Protein AF-A0A6G3XK36-F1 (afdb_monomer_lite)

Organism: NCBI:txid2706086

Secondary structure (DSSP, 8-state):
-EEEEEE---BTTTTBPPEEEEETTEEEEEETTEEEEEEESS--EEETTEEEEEEE--TT----EEEEEEETTSPPPPPP-HHHHHHHHHHHHHHHHTT----STTHHHHHHHHHHHHHTEETTTTEE-S-S-SS--SSTTSS----TTS--HHHHHHHHHHHHHTT--HHHHHHHHH-

Radius of gyration: 20.22 Å; chains: 1; bounding box: 47×44×49 Å

Foldseek 3Di:
DKDKDKAQDAPDVNPFLFDWDDDPNWIWTDTPQKIKIKDWPFRWDDDPSIIMGIDDADVVRDIDIDIDMDGPPDDDDPDDDRVVVVVVVVVVLVVVLVQFPDPDPCSVVLSVVLVLQVVQAPVVQLAGFLHPDAQDAPDVVDPRRDGRNHHDPVSSVVSVVSCVVGRNCVSVVSNVRND

pLDDT: mean 92.48, std 6.9, range [62.25, 98.19]

InterPro domains:
  IPR008928 Six-hairpin glycosidase superfamily [SSF48208] (79-179)
  IPR011613 GH15-like domain [PF00723] (104-179)
  IPR012341 Six-hairpin glycosidase-like superfamily [G3DSA:1.50.10.10] (107-179)

Structure (mmCIF, N/CA/C/O backbone):
data_AF-A0A6G3XK36-F1
#
_entry.id   AF-A0A6G3XK36-F1
#
loop_
_atom_site.group_PDB
_atom_site.id
_atom_site.type_symbol
_atom_site.label_atom_id
_atom_site.label_alt_id
_atom_site.label_comp_id
_atom_site.label_asym_id
_atom_site.label_entity_id
_atom_site.label_seq_id
_atom_site.pdbx_PDB_ins_code
_atom_site.Cartn_x
_atom_site.Cartn_y
_atom_site.Cartn_z
_atom_site.occupancy
_atom_site.B_iso_or_equiv
_atom_site.auth_seq_id
_atom_site.auth_comp_id
_atom_site.auth_asym_id
_atom_site.auth_atom_id
_atom_site.pdbx_PDB_model_num
ATOM 1 N N . VAL A 1 1 ? -0.417 -13.006 24.360 1.00 94.19 1 VAL A N 1
ATOM 2 C CA . VAL A 1 1 ? 0.404 -11.778 24.448 1.00 94.19 1 VAL A CA 1
ATOM 3 C C . VAL A 1 1 ? -0.529 -10.579 24.387 1.00 94.19 1 VAL A C 1
ATOM 5 O O . VAL A 1 1 ? -1.299 -10.517 23.435 1.00 94.19 1 VAL A O 1
ATOM 8 N N . PRO A 1 2 ? -0.544 -9.690 25.396 1.00 97.12 2 PRO A N 1
ATOM 9 C CA . PRO A 1 2 ? -1.315 -8.449 25.329 1.00 97.12 2 PRO A CA 1
ATOM 10 C C . PRO A 1 2 ? -0.715 -7.511 24.273 1.00 97.12 2 PRO A C 1
ATOM 12 O O . PRO A 1 2 ? 0.503 -7.349 24.212 1.00 97.12 2 PRO A O 1
ATOM 15 N N . MET A 1 3 ? -1.566 -6.911 23.445 1.00 97.62 3 MET A N 1
ATOM 16 C CA . MET A 1 3 ? -1.202 -6.073 22.303 1.00 97.62 3 MET A CA 1
ATOM 17 C C . MET A 1 3 ? -2.038 -4.790 22.299 1.00 97.62 3 MET A C 1
ATOM 19 O O . MET A 1 3 ? -3.186 -4.778 22.745 1.00 97.62 3 MET A O 1
ATOM 23 N N . ARG A 1 4 ? -1.467 -3.715 21.747 1.00 97.62 4 ARG A N 1
ATOM 24 C CA . ARG A 1 4 ? -2.173 -2.460 21.472 1.00 97.62 4 ARG A CA 1
ATOM 25 C C . ARG A 1 4 ? -1.939 -2.027 20.031 1.00 97.62 4 ARG A C 1
ATOM 27 O O . ARG A 1 4 ? -0.794 -1.962 19.591 1.00 97.62 4 ARG A O 1
ATOM 34 N N . SER A 1 5 ? -3.018 -1.684 19.336 1.00 97.62 5 SER A N 1
ATOM 35 C CA . SER A 1 5 ? -2.982 -1.007 18.037 1.00 97.62 5 SER A CA 1
ATOM 36 C C . SER A 1 5 ? -3.222 0.493 18.218 1.00 97.62 5 SER A C 1
ATOM 38 O O . SER A 1 5 ? -4.095 0.891 18.992 1.00 97.62 5 SER A O 1
ATOM 40 N N . GLU A 1 6 ? -2.454 1.323 17.504 1.00 97.75 6 GLU A N 1
ATOM 41 C CA . GLU A 1 6 ? -2.656 2.774 17.416 1.00 97.75 6 GLU A CA 1
ATOM 42 C C . GLU A 1 6 ? -2.776 3.200 15.948 1.00 97.75 6 GLU A C 1
ATOM 44 O O . GLU A 1 6 ? -1.807 3.135 15.193 1.00 97.75 6 GLU A O 1
ATOM 49 N N . LEU A 1 7 ? -3.944 3.705 15.548 1.00 97.31 7 LEU A N 1
ATOM 50 C CA . LEU A 1 7 ? -4.188 4.225 14.205 1.00 97.31 7 LEU A CA 1
ATOM 51 C C . LEU A 1 7 ? -4.422 5.740 14.240 1.00 97.31 7 LEU A C 1
ATOM 53 O O . LEU A 1 7 ? -5.447 6.236 14.724 1.00 97.31 7 LEU A O 1
ATOM 57 N N . ARG A 1 8 ? -3.467 6.490 13.676 1.00 96.50 8 ARG A N 1
ATOM 58 C CA . ARG A 1 8 ? -3.528 7.952 13.516 1.00 96.50 8 ARG A CA 1
ATOM 59 C C . ARG A 1 8 ? -3.693 8.319 12.052 1.00 96.50 8 ARG A C 1
ATOM 61 O O . ARG A 1 8 ? -2.723 8.434 11.313 1.00 96.50 8 ARG A O 1
ATOM 68 N N . MET A 1 9 ? -4.934 8.537 11.642 1.00 95.19 9 MET A N 1
ATOM 69 C CA . MET A 1 9 ? -5.245 8.904 10.262 1.00 95.19 9 MET A CA 1
ATOM 70 C C . MET A 1 9 ? -5.055 10.404 10.040 1.00 95.19 9 MET A C 1
ATOM 72 O O . MET A 1 9 ? -5.566 11.223 10.811 1.00 95.19 9 MET A O 1
ATOM 76 N N . ARG A 1 10 ? -4.325 10.769 8.983 1.00 94.62 10 ARG A N 1
ATOM 77 C CA . ARG A 1 10 ? -4.177 12.152 8.524 1.00 94.62 10 ARG A CA 1
ATOM 78 C C . ARG A 1 10 ? -4.265 12.209 7.005 1.00 94.62 10 ARG A C 1
ATOM 80 O O . ARG A 1 10 ? -3.516 11.531 6.312 1.00 94.62 10 ARG A O 1
ATOM 87 N N . PHE A 1 11 ? -5.160 13.050 6.511 1.00 93.44 11 PHE A N 1
ATOM 88 C CA . PHE A 1 11 ? -5.420 13.235 5.087 1.00 93.44 11 PHE A CA 1
ATOM 89 C C . PHE A 1 11 ? -4.816 14.548 4.604 1.00 93.44 11 PHE A C 1
ATOM 91 O O . PHE A 1 11 ? -4.404 15.389 5.411 1.00 93.44 11 PHE A O 1
ATOM 98 N N . SER A 1 12 ? -4.773 14.730 3.281 1.00 90.25 12 SER A N 1
ATOM 99 C CA . SER A 1 12 ? -4.275 15.961 2.657 1.00 90.25 12 SER A CA 1
ATOM 100 C C . SER A 1 12 ? -2.913 16.384 3.223 1.00 90.25 12 SER A C 1
ATOM 102 O O . SER A 1 12 ? -2.768 17.491 3.742 1.00 90.25 12 SER A O 1
ATOM 104 N N . TYR A 1 13 ? -1.916 15.493 3.163 1.00 85.81 13 TYR A N 1
ATOM 105 C CA . TYR A 1 13 ? -0.537 15.793 3.587 1.00 85.81 13 TYR A CA 1
ATOM 106 C C . TYR A 1 13 ? -0.372 16.085 5.076 1.00 85.81 13 TYR A C 1
ATOM 108 O O . TYR A 1 13 ? 0.399 16.959 5.465 1.00 85.81 13 TYR A O 1
ATOM 116 N N . GLY A 1 14 ? -1.130 15.401 5.931 1.00 89.19 14 GLY A N 1
ATOM 117 C CA . GLY A 1 14 ? -1.066 15.657 7.369 1.00 89.19 14 GLY A CA 1
ATOM 118 C C . GLY A 1 14 ? -1.984 16.788 7.845 1.00 89.19 14 GLY A C 1
ATOM 119 O O . GLY A 1 14 ? -2.169 16.935 9.050 1.00 89.19 14 GLY A O 1
ATOM 120 N N . ARG A 1 15 ? -2.569 17.578 6.930 1.00 90.94 15 ARG A N 1
ATOM 121 C CA . ARG A 1 15 ? -3.320 18.800 7.268 1.00 90.94 15 ARG A CA 1
ATOM 122 C C . ARG A 1 15 ? -4.712 18.528 7.821 1.00 90.94 15 ARG A C 1
ATOM 124 O O . ARG A 1 15 ? -5.227 19.345 8.578 1.00 90.94 15 ARG A O 1
ATOM 131 N N . VAL A 1 16 ? -5.333 17.418 7.428 1.00 95.62 16 VAL A N 1
ATOM 132 C CA . VAL A 1 16 ? -6.721 17.114 7.784 1.00 95.62 16 VAL A CA 1
ATOM 133 C C . VAL A 1 16 ? -6.758 15.952 8.768 1.00 95.62 16 VAL A C 1
ATOM 135 O O . VAL A 1 16 ? -6.279 14.854 8.480 1.00 95.62 16 VAL A O 1
ATOM 138 N N . THR A 1 17 ? -7.355 16.199 9.933 1.00 96.94 17 THR A N 1
ATOM 139 C CA . THR A 1 17 ? -7.753 15.139 10.866 1.00 96.94 17 THR A CA 1
ATOM 140 C C . THR A 1 17 ? -9.187 14.730 10.526 1.00 96.94 17 THR A C 1
ATOM 142 O O . THR A 1 17 ? -10.047 15.611 10.489 1.00 96.94 17 THR A O 1
ATOM 145 N N . PRO A 1 18 ? -9.457 13.445 10.240 1.00 97.25 18 PRO A N 1
ATOM 146 C CA . PRO A 1 18 ? -10.788 13.002 9.844 1.00 97.25 18 PRO A CA 1
ATOM 147 C C . PRO A 1 18 ? -11.770 13.034 11.019 1.00 97.25 18 PRO A C 1
ATOM 149 O O . PRO A 1 18 ? -11.374 12.915 12.182 1.00 97.25 18 PRO A O 1
ATOM 152 N N . TRP A 1 19 ? -13.061 13.105 10.706 1.00 97.00 19 TRP A N 1
ATOM 153 C CA . TRP A 1 19 ? -14.118 12.779 11.658 1.00 97.00 19 TRP A CA 1
ATOM 154 C C . TRP A 1 19 ? -14.291 11.258 11.721 1.00 97.00 19 TRP A C 1
ATOM 156 O O . TRP A 1 19 ? -14.526 10.622 10.693 1.00 97.00 19 TRP A O 1
ATOM 166 N N . VAL A 1 20 ? -14.144 10.676 12.915 1.00 97.50 20 VAL A N 1
ATOM 167 C CA . VAL A 1 20 ? -14.213 9.223 13.134 1.00 97.50 20 VAL A CA 1
ATOM 168 C C . VAL A 1 20 ? -15.501 8.865 13.867 1.00 97.50 20 VAL A C 1
ATOM 170 O O . VAL A 1 20 ? -15.797 9.450 14.908 1.00 97.50 20 VAL A O 1
ATOM 173 N N . HIS A 1 21 ? -16.251 7.902 13.339 1.00 95.31 21 HIS A N 1
ATOM 174 C CA . HIS A 1 21 ? -17.496 7.406 13.927 1.00 95.31 21 HIS A CA 1
ATOM 175 C C . HIS A 1 21 ? -17.716 5.923 13.588 1.00 95.31 21 HIS A C 1
ATOM 177 O O . HIS A 1 21 ? -16.904 5.306 12.895 1.00 95.31 21 HIS A O 1
ATOM 183 N N . LYS A 1 22 ? -18.796 5.337 14.116 1.00 94.38 22 LYS A N 1
ATOM 184 C CA . LYS A 1 22 ? -19.192 3.951 13.848 1.00 94.38 22 LYS A CA 1
ATOM 185 C C . LYS A 1 22 ? -20.358 3.898 12.860 1.00 94.38 22 LYS A C 1
ATOM 187 O O . LYS A 1 22 ? -21.327 4.632 13.035 1.00 94.38 22 LYS A O 1
ATOM 192 N N . VAL A 1 23 ? -20.280 2.996 11.885 1.00 93.56 23 VAL A N 1
ATOM 193 C CA . VAL A 1 23 ? -21.386 2.618 10.986 1.00 93.56 23 VAL A CA 1
ATOM 194 C C . VAL A 1 23 ? -21.480 1.099 11.006 1.00 93.56 23 VAL A C 1
ATOM 196 O O . VAL A 1 23 ? -20.486 0.442 10.718 1.00 93.56 23 VAL A O 1
ATOM 199 N N . ASP A 1 24 ? -22.621 0.538 11.413 1.00 89.94 24 ASP A N 1
ATOM 200 C CA . ASP A 1 24 ? -22.819 -0.917 11.550 1.00 89.94 24 ASP A CA 1
ATOM 201 C C . ASP A 1 24 ? -21.669 -1.617 12.304 1.00 89.94 24 ASP A C 1
ATOM 203 O O . ASP A 1 24 ? -21.142 -2.644 11.890 1.00 89.94 24 ASP A O 1
ATOM 207 N N . ASN A 1 25 ? -21.238 -1.004 13.413 1.00 88.12 25 ASN A N 1
ATOM 208 C CA . ASN A 1 25 ? -20.106 -1.420 14.255 1.00 88.12 25 ASN A CA 1
ATOM 209 C C . ASN A 1 25 ? -18.697 -1.315 13.619 1.00 88.12 25 ASN A C 1
ATOM 211 O O . ASN A 1 25 ? -17.691 -1.543 14.298 1.00 88.12 25 ASN A O 1
ATOM 215 N N . ARG A 1 26 ? -18.586 -0.867 12.368 1.00 93.94 26 ARG A N 1
ATOM 216 C CA . ARG A 1 26 ? -17.320 -0.618 11.659 1.00 93.94 26 ARG A CA 1
ATOM 217 C C . ARG A 1 26 ? -16.794 0.778 11.961 1.00 93.94 26 ARG A C 1
ATOM 219 O O . ARG A 1 26 ? -17.581 1.708 12.134 1.00 93.94 26 ARG A O 1
ATOM 226 N N . THR A 1 27 ? -15.476 0.943 12.046 1.00 96.88 27 THR A N 1
ATOM 227 C CA . THR A 1 27 ? -14.867 2.254 12.317 1.00 96.88 27 THR A CA 1
ATOM 228 C C . THR A 1 27 ? -14.615 2.992 11.015 1.00 96.88 27 THR A C 1
ATOM 230 O O . THR A 1 27 ? -13.855 2.525 10.175 1.00 96.88 27 THR A O 1
ATOM 233 N N . VAL A 1 28 ? -15.220 4.167 10.864 1.00 97.31 28 VAL A N 1
ATOM 234 C CA . VAL A 1 28 ? -15.147 4.965 9.637 1.00 97.31 28 VAL A CA 1
ATOM 235 C C . VAL A 1 28 ? -14.521 6.311 9.939 1.00 97.31 28 VAL A C 1
ATOM 237 O O . VAL A 1 28 ? -14.942 7.009 10.859 1.00 97.31 28 VAL A O 1
ATOM 240 N N . ALA A 1 29 ? -13.530 6.691 9.143 1.00 97.75 29 ALA A N 1
ATOM 241 C CA . ALA A 1 29 ? -12.900 7.998 9.157 1.00 97.75 29 ALA A CA 1
ATOM 242 C C . ALA A 1 29 ? -13.235 8.744 7.866 1.00 97.75 29 ALA A C 1
ATOM 244 O O . ALA A 1 29 ? -12.916 8.267 6.782 1.00 97.75 29 ALA A O 1
ATOM 245 N N . VAL A 1 30 ? -13.847 9.924 7.978 1.00 97.88 30 VAL A N 1
ATOM 246 C CA . VAL A 1 30 ? -14.225 10.762 6.831 1.00 97.88 30 VAL A CA 1
ATOM 247 C C . VAL A 1 30 ? -13.420 12.060 6.841 1.00 97.88 30 VAL A C 1
ATOM 249 O O . VAL A 1 30 ? -13.373 12.768 7.850 1.00 97.88 30 VAL A O 1
ATOM 252 N N . ALA A 1 31 ? -12.798 12.384 5.710 1.00 97.19 31 ALA A N 1
ATOM 253 C CA . ALA A 1 31 ? -12.023 13.600 5.491 1.00 97.19 31 ALA A CA 1
ATOM 254 C C . ALA A 1 31 ? -12.383 14.216 4.133 1.00 97.19 31 ALA A C 1
ATOM 256 O O . ALA A 1 31 ? -11.714 13.987 3.130 1.00 97.19 31 ALA A O 1
ATOM 257 N N . GLY A 1 32 ? -13.450 15.020 4.099 1.00 94.88 32 GLY A N 1
ATOM 258 C CA . GLY A 1 32 ? -13.922 15.645 2.862 1.00 94.88 32 GLY A CA 1
ATOM 259 C C . GLY A 1 32 ? -14.355 14.588 1.834 1.00 94.88 32 GLY A C 1
ATOM 260 O O . GLY A 1 32 ? -15.282 13.833 2.134 1.00 94.88 32 GLY A O 1
ATOM 261 N N . PRO A 1 33 ? -13.728 14.518 0.644 1.00 95.88 33 PRO A N 1
ATOM 262 C CA . PRO A 1 33 ? -14.084 13.539 -0.383 1.00 95.88 33 PRO A CA 1
ATOM 263 C C . PRO A 1 33 ? -13.603 12.116 -0.067 1.00 95.88 33 PRO A C 1
ATOM 265 O O . PRO A 1 33 ? -14.023 11.183 -0.745 1.00 95.88 33 PRO A O 1
ATOM 268 N N . ASP A 1 34 ? -12.746 11.937 0.939 1.00 97.56 34 ASP A N 1
ATOM 269 C CA . ASP A 1 34 ? -12.128 10.657 1.271 1.00 97.56 34 ASP A CA 1
ATOM 270 C C . ASP A 1 34 ? -12.808 9.987 2.465 1.00 97.56 34 ASP A C 1
ATOM 272 O O . ASP A 1 34 ? -13.150 10.639 3.458 1.00 97.56 34 ASP A O 1
ATOM 276 N N . SER A 1 35 ? -12.942 8.663 2.405 1.00 97.44 35 SER A N 1
ATOM 277 C CA . SER A 1 35 ? -13.265 7.839 3.567 1.00 97.44 35 SER A CA 1
ATOM 278 C C . SER A 1 35 ? -12.314 6.657 3.697 1.00 97.44 35 SER A C 1
ATOM 280 O O . SER A 1 35 ? -11.861 6.093 2.701 1.00 97.44 35 SER A O 1
ATOM 282 N N . VAL A 1 36 ? -12.018 6.292 4.941 1.00 97.62 36 VAL A N 1
ATOM 283 C CA . VAL A 1 36 ? -11.265 5.095 5.306 1.00 97.62 36 VAL A CA 1
ATOM 284 C C . VAL A 1 36 ? -12.086 4.272 6.290 1.00 97.62 36 VAL A C 1
ATOM 286 O O . VAL A 1 36 ? -12.539 4.787 7.311 1.00 97.62 36 VAL A O 1
ATOM 289 N N . TRP A 1 37 ? -12.249 2.994 5.977 1.00 97.62 37 TRP A N 1
ATOM 290 C CA . TRP A 1 37 ? -12.953 2.007 6.783 1.00 97.62 37 TRP A CA 1
ATOM 291 C C . TRP A 1 37 ? -11.930 1.086 7.430 1.00 97.62 37 TRP A C 1
ATOM 293 O O . TRP A 1 37 ? -11.122 0.480 6.728 1.00 97.62 37 TRP A O 1
ATOM 303 N N . LEU A 1 38 ? -11.942 1.033 8.759 1.00 97.38 38 LEU A N 1
ATOM 304 C CA . LEU A 1 38 ? -11.167 0.098 9.559 1.00 97.38 38 LEU A CA 1
ATOM 305 C C . LEU A 1 38 ? -12.080 -1.048 9.996 1.00 97.38 38 LEU A C 1
ATOM 307 O O . LEU A 1 38 ? -13.017 -0.836 10.775 1.00 97.38 38 LEU A O 1
ATOM 311 N N . ASP A 1 39 ? -11.738 -2.249 9.543 1.00 96.75 39 ASP A N 1
ATOM 312 C CA . ASP A 1 39 ? -12.405 -3.497 9.897 1.00 96.75 39 ASP A CA 1
ATOM 313 C C . ASP A 1 39 ? -11.443 -4.400 10.675 1.00 96.75 39 ASP A C 1
ATOM 315 O O . ASP A 1 39 ? -10.306 -4.662 10.260 1.00 96.75 39 ASP A O 1
ATOM 319 N N . THR A 1 40 ? -11.891 -4.824 11.854 1.00 95.88 40 THR A N 1
ATOM 320 C CA . THR A 1 40 ? -11.144 -5.673 12.783 1.00 95.88 40 THR A CA 1
ATOM 321 C C . THR A 1 40 ? -12.103 -6.310 13.789 1.00 95.88 40 THR A C 1
ATOM 323 O O . THR A 1 40 ? -13.145 -5.736 14.108 1.00 95.88 40 THR A O 1
ATOM 326 N N . GLU A 1 41 ? -11.740 -7.485 14.298 1.00 93.31 41 GLU A N 1
ATOM 327 C CA . GLU A 1 41 ? -12.450 -8.157 15.394 1.00 93.31 41 GLU A CA 1
ATOM 328 C C . GLU A 1 41 ? -12.151 -7.518 16.758 1.00 93.31 41 GLU A C 1
ATOM 330 O O . GLU A 1 41 ? -12.923 -7.668 17.705 1.00 93.31 41 GLU A O 1
ATOM 335 N N . ALA A 1 42 ? -11.038 -6.786 16.870 1.00 95.31 42 ALA A N 1
ATOM 336 C CA . ALA A 1 42 ? -10.673 -6.105 18.100 1.00 95.31 42 ALA A CA 1
ATOM 337 C C . ALA A 1 42 ? -11.585 -4.896 18.340 1.00 95.31 42 ALA A C 1
ATOM 339 O O . ALA A 1 42 ? -11.779 -4.052 17.462 1.00 95.31 42 ALA A O 1
ATOM 340 N N . GLU A 1 43 ? -12.101 -4.755 19.562 1.00 95.31 43 GLU A N 1
ATOM 341 C CA . GLU A 1 43 ? -12.866 -3.567 19.928 1.00 95.31 43 GLU A CA 1
ATOM 342 C C . GLU A 1 43 ? -12.010 -2.305 19.730 1.00 95.31 43 GLU A C 1
ATOM 344 O O . GLU A 1 43 ? -10.824 -2.254 20.075 1.00 95.31 43 GLU A O 1
ATOM 349 N N . THR A 1 44 ? -12.605 -1.277 19.124 1.00 96.94 44 THR A N 1
ATOM 350 C CA . THR A 1 44 ? -11.915 -0.023 18.812 1.00 96.94 44 THR A CA 1
ATOM 351 C C . THR A 1 44 ? -12.513 1.127 19.608 1.00 96.94 44 THR A C 1
ATOM 353 O O . THR A 1 44 ? -13.735 1.291 19.610 1.00 96.94 44 THR A O 1
ATOM 356 N N . TYR A 1 45 ? -11.680 2.011 20.147 1.00 96.12 45 TYR A N 1
ATOM 357 C CA . TYR A 1 45 ? -12.126 3.227 20.824 1.00 96.12 45 TYR A CA 1
ATOM 358 C C . TYR A 1 45 ? -11.294 4.451 20.416 1.00 96.12 45 TYR A C 1
ATOM 360 O O . TYR A 1 45 ? -10.134 4.347 20.017 1.00 96.12 45 TYR A O 1
ATOM 368 N N . GLY A 1 46 ? -11.892 5.641 20.498 1.00 96.44 46 GLY A N 1
ATOM 369 C CA . GLY A 1 46 ? -11.233 6.904 20.160 1.00 96.44 46 GLY A CA 1
ATOM 370 C C . GLY A 1 46 ? -10.646 7.603 21.387 1.00 96.44 46 GLY A C 1
ATOM 371 O O . GLY A 1 46 ? -11.328 7.767 22.396 1.00 96.44 46 GLY A O 1
ATOM 372 N N . LYS A 1 47 ? -9.398 8.074 21.301 1.00 96.88 47 LYS A N 1
ATOM 373 C CA . LYS A 1 47 ? -8.774 8.954 22.307 1.00 96.88 47 LYS A CA 1
ATOM 374 C C . LYS A 1 47 ? -7.746 9.862 21.637 1.00 96.88 47 LYS A C 1
ATOM 376 O O . LYS A 1 47 ? -6.999 9.405 20.784 1.00 96.88 47 LYS A O 1
ATOM 381 N N . ASN A 1 48 ? -7.680 11.144 22.006 1.00 95.50 48 ASN A N 1
ATOM 382 C CA . ASN A 1 48 ? -6.662 12.088 21.506 1.00 95.50 48 ASN A CA 1
ATOM 383 C C . ASN A 1 48 ? -6.475 12.056 19.971 1.00 95.50 48 ASN A C 1
ATOM 385 O O . ASN A 1 48 ? -5.354 11.944 19.474 1.00 95.50 48 ASN A O 1
ATOM 389 N N . LEU A 1 49 ? -7.579 12.110 19.212 1.00 95.56 49 LEU A N 1
ATOM 390 C CA . LEU A 1 49 ? -7.569 12.077 17.736 1.00 95.56 49 LEU A CA 1
ATOM 391 C C . LEU A 1 49 ? -6.853 10.841 17.141 1.00 95.56 49 LEU A C 1
ATOM 393 O O . LEU A 1 49 ? -6.241 10.920 16.069 1.00 95.56 49 LEU A O 1
ATOM 397 N N . THR A 1 50 ? -6.914 9.721 17.865 1.00 97.19 50 THR A N 1
ATOM 398 C CA . THR A 1 50 ? -6.313 8.421 17.541 1.00 97.19 50 THR A CA 1
ATOM 399 C C . THR A 1 50 ? -7.343 7.321 17.798 1.00 97.19 50 THR A C 1
ATOM 401 O O . THR A 1 50 ? -8.096 7.390 18.772 1.00 97.19 50 THR A O 1
ATOM 404 N N . THR A 1 51 ? -7.388 6.321 16.920 1.00 97.69 51 THR A N 1
ATOM 405 C CA . THR A 1 51 ? -8.178 5.099 17.127 1.00 97.69 51 THR A CA 1
ATOM 406 C C . THR A 1 51 ? -7.279 4.045 17.756 1.00 97.69 51 THR A C 1
ATOM 408 O O . THR A 1 51 ? -6.192 3.787 17.246 1.00 97.69 51 THR A O 1
ATOM 411 N N . TYR A 1 52 ? -7.723 3.462 18.860 1.00 98.06 52 TYR A N 1
ATOM 412 C CA . TYR A 1 52 ? -7.000 2.451 19.618 1.00 98.06 52 TYR A CA 1
ATOM 413 C C . TYR A 1 52 ? -7.766 1.134 19.638 1.00 98.06 52 TYR A C 1
ATOM 415 O O . TYR A 1 52 ? -8.995 1.145 19.612 1.00 98.06 52 TYR A O 1
ATOM 423 N N . SER A 1 53 ? -7.027 0.036 19.782 1.00 97.81 53 SER A N 1
ATOM 424 C CA . SER A 1 53 ? -7.558 -1.273 20.168 1.00 97.81 53 SER A CA 1
ATOM 425 C C . SER A 1 53 ? -6.612 -1.933 21.157 1.00 97.81 53 SER A C 1
ATOM 427 O O . SER A 1 53 ? -5.407 -1.983 20.906 1.00 97.81 53 SER A O 1
ATOM 429 N N . ASP A 1 54 ? -7.157 -2.455 22.250 1.00 97.94 54 ASP A N 1
ATOM 430 C CA . ASP A 1 54 ? -6.448 -3.284 23.223 1.00 97.94 54 ASP A CA 1
ATOM 431 C C . ASP A 1 54 ? -6.994 -4.707 23.132 1.00 97.94 54 ASP A C 1
ATOM 433 O O . ASP A 1 54 ? -8.200 -4.917 23.236 1.00 97.94 54 ASP A O 1
ATOM 437 N N . PHE A 1 55 ? -6.121 -5.684 22.912 1.00 97.62 55 PHE A N 1
ATOM 438 C CA . PHE A 1 55 ? -6.522 -7.075 22.706 1.00 97.62 55 PHE A CA 1
ATOM 439 C C . PHE A 1 55 ? -5.410 -8.027 23.152 1.00 97.62 55 PHE A C 1
ATOM 441 O O . PHE A 1 55 ? -4.283 -7.617 23.430 1.00 97.62 55 PHE A O 1
ATOM 448 N N . THR A 1 56 ? -5.719 -9.315 23.258 1.00 97.56 56 THR A N 1
ATOM 449 C CA . THR A 1 56 ? -4.732 -10.359 23.558 1.00 97.56 56 THR A CA 1
ATOM 450 C C . THR A 1 56 ? -4.699 -11.339 22.404 1.00 97.56 56 THR A C 1
ATOM 452 O O . THR A 1 56 ? -5.746 -11.685 21.887 1.00 97.56 56 THR A O 1
ATOM 455 N N . VAL A 1 57 ? -3.503 -11.781 22.021 1.00 97.44 57 VAL A N 1
ATOM 456 C CA . VAL A 1 57 ? -3.318 -12.823 21.002 1.00 97.44 57 VAL A CA 1
ATOM 457 C C . VAL A 1 57 ? -2.771 -14.084 21.663 1.00 97.44 57 VAL A C 1
ATOM 459 O O . VAL A 1 57 ? -1.686 -14.055 22.260 1.00 97.44 57 VAL A O 1
ATOM 462 N N . GLY A 1 58 ? -3.523 -15.176 21.613 1.00 97.25 58 GLY A N 1
ATOM 463 C CA . GLY A 1 58 ? -3.121 -16.503 22.066 1.00 97.25 58 GLY A CA 1
ATOM 464 C C . GLY A 1 58 ? -2.289 -17.282 21.034 1.00 97.25 58 GLY A C 1
ATOM 465 O O . GLY A 1 58 ? -2.155 -16.865 19.883 1.00 97.25 58 GLY A O 1
ATOM 466 N N . PRO A 1 59 ? -1.700 -18.430 21.418 1.00 97.38 59 PRO A N 1
ATOM 467 C CA . PRO A 1 59 ? -1.041 -19.323 20.466 1.00 97.38 59 PRO A CA 1
ATOM 468 C C . PRO A 1 59 ? -2.005 -19.774 19.359 1.00 97.38 59 PRO A C 1
ATOM 470 O O . PRO A 1 59 ? -3.073 -20.303 19.651 1.00 97.38 59 PRO A O 1
ATOM 473 N N . GLY A 1 60 ? -1.620 -19.573 18.096 1.00 95.44 60 GLY A N 1
ATOM 474 C CA . GLY A 1 60 ? -2.434 -19.924 16.923 1.00 95.44 60 GLY A CA 1
ATOM 475 C C . GLY A 1 60 ? -3.557 -18.933 16.589 1.00 95.44 60 GLY A C 1
ATOM 476 O O . GLY A 1 60 ? -4.139 -19.034 15.513 1.00 95.44 60 GLY A O 1
ATOM 477 N N . GLU A 1 61 ? -3.835 -17.964 17.463 1.00 95.88 61 GLU A N 1
ATOM 478 C CA . GLU A 1 61 ? -4.809 -16.903 17.211 1.00 95.88 61 GLU A CA 1
ATOM 479 C C . GLU A 1 61 ? -4.234 -15.855 16.253 1.00 95.88 61 GLU A C 1
ATOM 481 O O . GLU A 1 61 ? -3.045 -15.521 16.296 1.00 95.88 61 GLU A O 1
ATOM 486 N N . ARG A 1 62 ? -5.090 -15.321 15.382 1.00 94.62 62 ARG A N 1
ATOM 487 C CA . ARG A 1 62 ? -4.757 -14.262 14.431 1.00 94.62 62 ARG A CA 1
ATOM 488 C C . ARG A 1 62 ? -5.803 -13.166 14.565 1.00 94.62 62 ARG A C 1
ATOM 490 O O . ARG A 1 62 ? -6.987 -13.462 14.595 1.00 94.62 62 ARG A O 1
ATOM 497 N N . VAL A 1 63 ? -5.355 -11.916 14.630 1.00 95.81 63 VAL A N 1
ATOM 498 C CA . VAL A 1 63 ? -6.233 -10.739 14.657 1.00 95.81 63 VAL A CA 1
ATOM 499 C C . VAL A 1 63 ? -5.872 -9.869 13.465 1.00 95.81 63 VAL A C 1
ATOM 501 O O . VAL A 1 63 ? -4.735 -9.400 13.357 1.00 95.81 63 VAL A O 1
ATOM 504 N N . ALA A 1 64 ? -6.828 -9.664 12.564 1.00 96.00 64 ALA A N 1
ATOM 505 C CA . ALA A 1 64 ? -6.636 -8.850 11.376 1.00 96.00 64 ALA A CA 1
ATOM 506 C C . ALA A 1 64 ? -7.073 -7.399 11.607 1.00 96.00 64 ALA A C 1
ATOM 508 O O . ALA A 1 64 ? -8.059 -7.111 12.289 1.00 96.00 64 ALA A O 1
ATOM 509 N N . PHE A 1 65 ? -6.334 -6.482 10.988 1.00 96.88 65 PHE A N 1
ATOM 510 C CA . PHE A 1 65 ? -6.706 -5.081 10.839 1.00 96.88 65 PHE A CA 1
ATOM 511 C C . PHE A 1 65 ? -6.665 -4.769 9.353 1.00 96.88 65 PHE A C 1
ATOM 513 O O . PHE A 1 65 ? -5.615 -4.881 8.722 1.00 96.88 65 PHE A O 1
ATOM 520 N N . THR A 1 66 ? -7.802 -4.383 8.796 1.00 96.94 66 THR A N 1
ATOM 521 C CA . THR A 1 66 ? -7.934 -4.098 7.368 1.00 96.94 66 THR A CA 1
ATOM 522 C C . THR A 1 66 ? -8.424 -2.676 7.170 1.00 96.94 66 THR A C 1
ATOM 524 O O . THR A 1 66 ? -9.251 -2.173 7.928 1.00 96.94 66 THR A O 1
ATOM 527 N N . ILE A 1 67 ? -7.840 -2.002 6.183 1.00 96.31 67 ILE A N 1
ATOM 528 C CA . ILE A 1 67 ? -8.088 -0.594 5.894 1.00 96.31 67 ILE A CA 1
ATOM 529 C C . ILE A 1 67 ? -8.531 -0.497 4.440 1.00 96.31 67 ILE A C 1
ATOM 531 O O . ILE A 1 67 ? -7.754 -0.804 3.538 1.00 96.31 67 ILE A O 1
ATOM 535 N N . SER A 1 68 ? -9.760 -0.036 4.222 1.00 96.75 68 SER A N 1
ATOM 536 C CA . SER A 1 68 ? -10.321 0.183 2.887 1.00 96.75 68 SER A CA 1
ATOM 537 C C . SER A 1 68 ? -10.535 1.672 2.645 1.00 96.75 68 SER A C 1
ATOM 539 O O . SER A 1 68 ? -11.197 2.336 3.441 1.00 96.75 68 SER A O 1
ATOM 541 N N . TRP A 1 69 ? -9.990 2.206 1.552 1.00 96.31 69 TRP A N 1
ATOM 542 C CA . TRP A 1 69 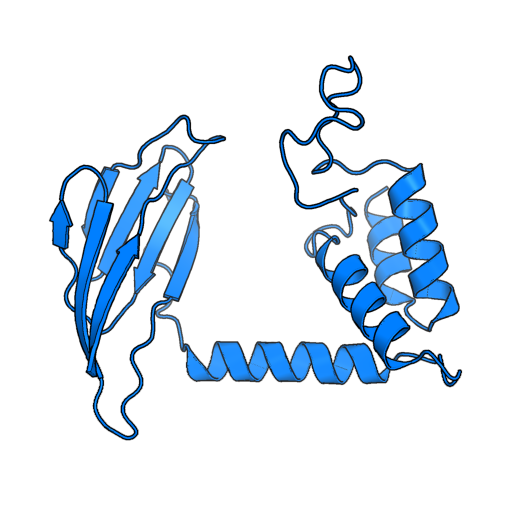? -10.254 3.580 1.116 1.00 96.31 69 TRP A CA 1
ATOM 543 C C . TRP A 1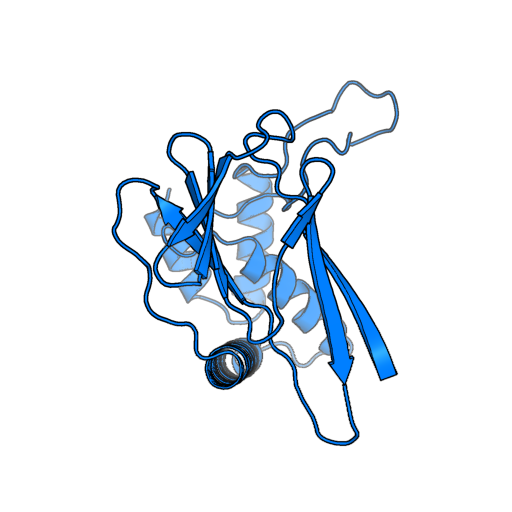 69 ? -11.322 3.602 0.022 1.00 96.31 69 TRP A C 1
ATOM 545 O O . TRP A 1 69 ? -11.317 2.752 -0.867 1.00 96.31 69 TRP A O 1
ATOM 555 N N . GLN A 1 70 ? -12.199 4.604 0.064 1.00 95.69 70 GLN A N 1
ATOM 556 C CA . GLN A 1 70 ? -13.120 4.924 -1.027 1.00 95.69 70 GLN A CA 1
ATOM 557 C C . GLN A 1 70 ? -13.603 6.382 -0.938 1.00 95.69 70 GLN A C 1
ATOM 559 O O . GLN A 1 70 ? -13.521 6.986 0.142 1.00 95.69 70 GLN A O 1
ATOM 564 N N . PRO A 1 71 ? -14.181 6.944 -2.016 1.00 96.94 71 PRO A N 1
ATOM 565 C CA . PRO A 1 71 ? -14.880 8.220 -1.939 1.00 96.94 71 PRO A CA 1
ATOM 566 C C . PRO A 1 71 ? -15.952 8.221 -0.838 1.00 96.94 71 PRO A C 1
ATOM 568 O O . PRO A 1 71 ? -16.743 7.288 -0.728 1.00 96.94 71 PRO A O 1
ATOM 571 N N . SER A 1 72 ? -16.006 9.279 -0.031 1.00 96.50 72 SER A N 1
ATOM 572 C CA . SER A 1 72 ? -16.861 9.362 1.167 1.00 96.50 72 SER A CA 1
ATOM 573 C C . SER A 1 72 ? -18.364 9.357 0.890 1.00 96.50 72 SER A C 1
ATOM 575 O O . SER A 1 72 ? -19.153 9.111 1.797 1.00 96.50 72 SER A O 1
ATOM 577 N N . HIS A 1 73 ? -18.763 9.623 -0.353 1.00 95.06 73 HIS A N 1
ATOM 578 C CA . HIS A 1 73 ? -20.158 9.601 -0.786 1.00 95.06 73 HIS A CA 1
ATOM 579 C C . HIS A 1 73 ? -20.634 8.206 -1.225 1.00 95.06 73 HIS A C 1
ATOM 581 O O . HIS A 1 73 ? -21.808 8.043 -1.551 1.00 95.06 73 HIS A O 1
ATOM 587 N N . HIS A 1 74 ? -19.749 7.205 -1.256 1.00 95.75 74 HIS A N 1
ATOM 588 C CA . HIS A 1 74 ? -20.127 5.815 -1.499 1.00 95.75 74 HIS A CA 1
ATOM 589 C C . HIS A 1 74 ? -20.653 5.161 -0.212 1.00 95.75 74 HIS A C 1
ATOM 591 O O . HIS A 1 74 ? -20.233 5.500 0.895 1.00 95.75 74 HIS A O 1
ATOM 597 N N . GLY A 1 75 ? -21.561 4.190 -0.365 1.00 92.00 75 GLY A N 1
ATOM 598 C CA . GLY A 1 75 ? -22.003 3.335 0.742 1.00 92.00 75 GLY A CA 1
ATOM 599 C C . GLY A 1 75 ? -20.870 2.447 1.280 1.00 92.00 75 GLY A C 1
ATOM 600 O O . GLY A 1 75 ? -19.801 2.410 0.673 1.00 92.00 75 GLY A O 1
ATOM 601 N N . PRO A 1 76 ? -21.074 1.728 2.399 1.00 93.88 76 PRO A N 1
ATOM 602 C CA . PRO A 1 76 ? -20.033 0.907 3.020 1.00 93.88 76 PRO A CA 1
ATOM 603 C C . PRO A 1 76 ? -19.360 -0.048 2.016 1.00 93.88 76 PRO A C 1
ATOM 605 O O . PRO A 1 76 ? -20.074 -0.701 1.249 1.00 93.88 76 PRO A O 1
ATOM 608 N N . PRO A 1 77 ? -18.017 -0.170 2.011 1.00 95.12 77 PRO A N 1
ATOM 609 C CA . PRO A 1 77 ? -17.342 -1.116 1.134 1.00 95.12 77 PRO A CA 1
ATOM 610 C C . PRO A 1 77 ? -17.665 -2.548 1.576 1.00 95.12 77 PRO A C 1
ATOM 612 O O . PRO A 1 77 ? -18.074 -2.776 2.722 1.00 95.12 77 PRO A O 1
ATOM 615 N N . ALA A 1 78 ? -17.445 -3.521 0.691 1.00 94.69 78 ALA A N 1
ATOM 616 C CA . ALA A 1 78 ? -17.541 -4.933 1.054 1.00 94.69 78 ALA A CA 1
ATOM 617 C C . ALA A 1 78 ? -16.656 -5.243 2.274 1.00 94.69 78 ALA A C 1
ATOM 619 O O . ALA A 1 78 ? -15.625 -4.596 2.484 1.00 94.69 78 ALA A O 1
ATOM 620 N N . LEU A 1 79 ? -17.075 -6.213 3.090 1.00 94.00 79 LEU A N 1
ATOM 621 C CA . LEU A 1 79 ? -16.236 -6.679 4.187 1.00 94.00 79 LEU A CA 1
ATOM 622 C C . LEU A 1 79 ? -14.974 -7.329 3.601 1.00 94.00 79 LEU A C 1
ATOM 624 O O . LEU A 1 79 ? -15.095 -8.174 2.711 1.00 94.00 79 LEU A O 1
ATOM 628 N N . PRO A 1 80 ? -13.782 -6.919 4.054 1.00 93.00 80 PRO A N 1
ATOM 629 C CA . PRO A 1 80 ? -12.539 -7.499 3.580 1.00 93.00 80 PRO A CA 1
ATOM 630 C C . PRO A 1 80 ? -12.382 -8.930 4.100 1.00 93.00 80 PRO A C 1
ATOM 632 O O . PRO A 1 80 ? -12.797 -9.247 5.212 1.00 93.00 80 PRO A O 1
ATOM 635 N N . GLU A 1 81 ? -11.741 -9.771 3.295 1.00 95.69 81 GLU A N 1
ATOM 636 C CA . GLU A 1 81 ? -11.333 -11.132 3.653 1.00 95.69 81 GLU A CA 1
ATOM 637 C C . GLU A 1 81 ? -9.796 -11.099 3.780 1.00 95.69 81 GLU A C 1
ATOM 639 O O . GLU A 1 81 ? -9.105 -11.024 2.755 1.00 95.69 81 GLU A O 1
ATOM 644 N N . PRO A 1 82 ? -9.241 -10.945 5.001 1.00 95.50 82 PRO A N 1
ATOM 645 C CA . PRO A 1 82 ? -7.830 -10.602 5.191 1.00 95.50 82 PRO A CA 1
ATOM 646 C C . PRO A 1 82 ? -6.881 -11.681 4.662 1.00 95.50 82 PRO A C 1
ATOM 648 O O . PRO A 1 82 ? -5.905 -11.369 3.976 1.00 95.50 82 PRO A O 1
ATOM 651 N N . GLU A 1 83 ? -7.176 -12.942 4.964 1.00 95.19 83 GLU A N 1
ATOM 652 C CA . GLU A 1 83 ? -6.409 -14.112 4.553 1.00 95.19 83 GLU A CA 1
ATOM 653 C C . GLU A 1 83 ? -6.401 -14.268 3.032 1.00 95.19 83 GLU A C 1
ATOM 655 O O . GLU A 1 83 ? -5.331 -14.325 2.429 1.00 95.19 83 GLU A O 1
ATOM 660 N N . GLY A 1 84 ? -7.566 -14.229 2.396 1.00 96.44 84 GLY A N 1
ATOM 661 C CA . GLY A 1 84 ? -7.716 -14.308 0.950 1.00 96.44 84 GLY A CA 1
ATOM 662 C C . GLY A 1 84 ? -7.080 -13.119 0.235 1.00 96.44 84 GLY A C 1
ATOM 663 O O . GLY A 1 84 ? -6.476 -13.285 -0.824 1.00 96.44 84 GLY A O 1
ATOM 664 N N . SER A 1 85 ? -7.123 -11.920 0.825 1.00 95.88 85 SER A N 1
ATOM 665 C CA . SER A 1 85 ? -6.421 -10.745 0.285 1.00 95.88 85 SER A CA 1
ATOM 66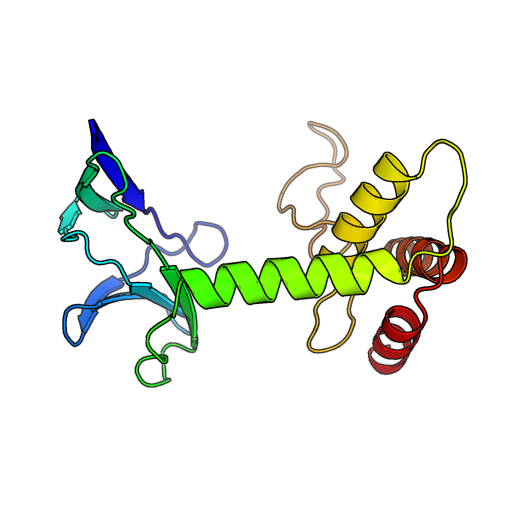6 C C . SER A 1 85 ? -4.900 -10.921 0.320 1.00 95.88 85 SER A C 1
ATOM 668 O O . SER A 1 85 ? -4.209 -10.532 -0.628 1.00 95.88 85 SER A O 1
ATOM 670 N N . LEU A 1 86 ? -4.365 -11.519 1.390 1.00 96.50 86 LEU A N 1
ATOM 671 C CA . LEU A 1 86 ? -2.946 -11.850 1.504 1.00 96.50 86 LEU A CA 1
ATOM 672 C C . LEU A 1 86 ? -2.550 -12.924 0.484 1.00 96.50 86 LEU A C 1
ATOM 674 O O . LEU A 1 86 ? -1.589 -12.722 -0.257 1.00 96.50 86 LEU A O 1
ATOM 678 N N . GLU A 1 87 ? -3.310 -14.015 0.395 1.00 97.69 87 GLU A N 1
ATOM 679 C CA . GLU A 1 87 ? -3.068 -15.105 -0.555 1.00 97.69 87 GLU A CA 1
ATOM 680 C C . GLU A 1 87 ? -3.094 -14.609 -2.005 1.00 97.69 87 GLU A C 1
ATOM 682 O O . GLU A 1 87 ? -2.170 -14.884 -2.771 1.00 97.69 87 GLU A O 1
ATOM 687 N N . ALA A 1 88 ? -4.097 -13.804 -2.370 1.00 97.31 88 ALA A N 1
ATOM 688 C CA . ALA A 1 88 ? -4.196 -13.206 -3.698 1.00 97.31 88 ALA A CA 1
ATOM 689 C C . ALA A 1 88 ? -3.012 -12.274 -4.003 1.00 97.31 88 ALA A C 1
ATOM 691 O O . ALA A 1 88 ? -2.480 -12.287 -5.114 1.00 97.31 88 ALA A O 1
ATOM 692 N N . THR A 1 89 ? -2.566 -11.490 -3.015 1.00 96.62 89 THR A N 1
ATOM 693 C CA . THR A 1 89 ? -1.399 -10.605 -3.160 1.00 96.62 89 THR A CA 1
ATOM 694 C C . THR A 1 89 ? -0.117 -11.409 -3.367 1.00 96.62 89 THR A C 1
ATOM 696 O O . THR A 1 89 ? 0.689 -11.074 -4.238 1.00 96.62 89 THR A O 1
ATOM 699 N N . GLU A 1 90 ? 0.088 -12.475 -2.592 1.00 97.94 90 GLU A N 1
ATOM 700 C CA . GLU A 1 90 ? 1.247 -13.352 -2.749 1.00 97.94 90 GLU A CA 1
ATOM 701 C C . GLU A 1 90 ? 1.254 -14.053 -4.104 1.00 97.94 90 GLU A C 1
ATOM 703 O O . GLU A 1 90 ? 2.290 -14.067 -4.772 1.00 97.94 90 GLU A O 1
ATOM 708 N N . LEU A 1 91 ? 0.114 -14.610 -4.517 1.00 98.19 91 LEU A N 1
ATOM 709 C CA . LEU A 1 91 ? -0.021 -15.292 -5.798 1.00 98.19 91 LEU A CA 1
ATOM 710 C C . LEU A 1 91 ? 0.303 -14.343 -6.952 1.00 98.19 91 LEU A C 1
ATOM 712 O O . LEU A 1 91 ? 1.169 -14.660 -7.764 1.00 98.19 91 LEU A O 1
ATOM 716 N N . PHE A 1 92 ? -0.300 -13.150 -6.956 1.00 97.12 92 PHE A N 1
ATOM 717 C CA . PHE A 1 92 ? -0.035 -12.126 -7.964 1.00 97.12 92 PHE A CA 1
ATOM 718 C C . PHE A 1 92 ? 1.463 -11.831 -8.095 1.00 97.12 92 PHE A C 1
ATOM 720 O O . PHE A 1 92 ? 2.007 -11.842 -9.198 1.00 97.12 92 PHE A O 1
ATOM 727 N N . TRP A 1 93 ? 2.156 -11.585 -6.979 1.00 97.38 93 TRP A N 1
ATOM 728 C CA . TRP A 1 93 ? 3.580 -11.256 -7.029 1.00 97.38 93 TRP A CA 1
ATOM 729 C C . TRP A 1 93 ? 4.450 -12.441 -7.443 1.00 97.38 93 TRP A C 1
ATOM 731 O O . TRP A 1 93 ? 5.434 -12.229 -8.150 1.00 97.38 93 TRP A O 1
ATOM 741 N N . ARG A 1 94 ? 4.108 -13.672 -7.045 1.00 96.81 94 ARG A N 1
ATOM 742 C CA . ARG A 1 94 ? 4.825 -14.882 -7.478 1.00 96.81 94 ARG A CA 1
ATOM 743 C C . ARG A 1 94 ? 4.683 -15.090 -8.985 1.00 96.81 94 ARG A C 1
ATOM 745 O O . ARG A 1 94 ? 5.694 -15.172 -9.674 1.00 96.81 94 ARG A O 1
ATOM 752 N N . GLU A 1 95 ? 3.455 -15.071 -9.497 1.00 96.56 95 GLU A N 1
ATOM 753 C CA . GLU A 1 95 ? 3.167 -15.213 -10.930 1.00 96.56 95 GLU A CA 1
ATOM 754 C C . GLU A 1 95 ? 3.792 -14.091 -11.763 1.00 96.56 95 GLU A C 1
ATOM 756 O O . GLU A 1 95 ? 4.285 -14.320 -12.869 1.00 96.56 95 GLU A O 1
ATOM 761 N N . TRP A 1 96 ? 3.795 -12.864 -11.238 1.00 95.81 96 TRP A N 1
ATOM 762 C CA . TRP A 1 96 ? 4.431 -11.737 -11.904 1.00 95.81 96 TRP A CA 1
ATOM 763 C C . TRP A 1 96 ? 5.952 -11.919 -11.969 1.00 95.81 96 TRP A C 1
ATOM 765 O O . TRP A 1 96 ? 6.531 -11.834 -13.048 1.00 95.81 96 TRP A O 1
ATOM 775 N N . VAL A 1 97 ? 6.606 -12.243 -10.847 1.00 95.81 97 VAL A N 1
ATOM 776 C CA . VAL A 1 97 ? 8.065 -12.448 -10.783 1.00 95.81 97 VAL A CA 1
ATOM 777 C C . VAL A 1 97 ? 8.540 -13.612 -11.656 1.00 95.81 97 VAL A C 1
ATOM 779 O O . VAL A 1 97 ? 9.652 -13.552 -12.194 1.00 95.81 97 VAL A O 1
ATOM 782 N N . ASP A 1 98 ? 7.728 -14.655 -11.819 1.00 94.69 98 ASP A N 1
ATOM 783 C CA . ASP A 1 98 ? 8.062 -15.825 -12.637 1.00 94.69 98 ASP A CA 1
ATOM 784 C C . ASP A 1 98 ? 8.201 -15.500 -14.134 1.00 94.69 98 ASP A C 1
ATOM 786 O O . ASP A 1 98 ? 8.857 -16.240 -14.868 1.00 94.69 98 ASP A O 1
ATOM 790 N N . GLN A 1 99 ? 7.696 -14.348 -14.585 1.00 93.94 99 GLN A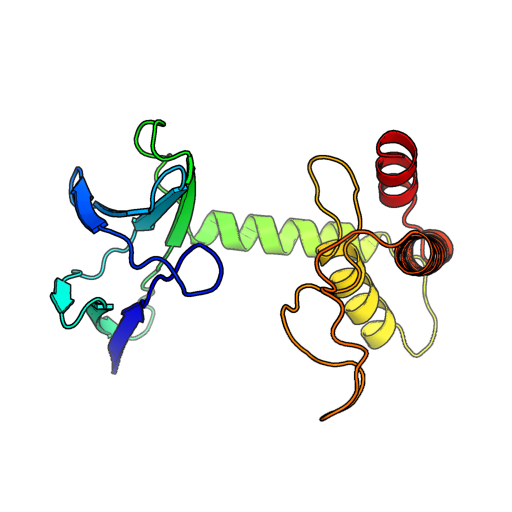 N 1
ATOM 791 C CA . GLN A 1 99 ? 7.889 -13.851 -15.954 1.00 93.94 99 GLN A CA 1
ATOM 792 C C . GLN A 1 99 ? 9.289 -13.255 -16.187 1.00 93.94 99 GLN A C 1
ATOM 794 O O . GLN A 1 99 ? 9.671 -13.001 -17.332 1.00 93.94 99 GLN A O 1
ATOM 799 N N . CYS A 1 100 ? 10.071 -13.023 -15.125 1.00 95.19 100 CYS A N 1
ATOM 800 C CA . CYS A 1 100 ? 11.397 -12.417 -15.212 1.00 95.19 100 CYS A CA 1
ATOM 801 C C . CYS A 1 100 ? 12.381 -13.298 -15.993 1.00 95.19 100 CYS A C 1
ATOM 803 O O . CYS A 1 100 ? 12.764 -14.380 -15.542 1.00 95.19 100 CYS A O 1
ATOM 805 N N . THR A 1 101 ? 12.900 -12.781 -17.106 1.00 96.12 101 THR A N 1
ATOM 806 C CA . THR A 1 101 ? 13.850 -13.496 -17.978 1.00 96.12 101 THR A CA 1
ATOM 807 C C . THR A 1 101 ? 15.317 -13.339 -17.557 1.00 96.12 101 THR A C 1
ATOM 809 O O . THR A 1 101 ? 16.227 -13.724 -18.293 1.00 96.12 101 THR A O 1
ATOM 812 N N . TYR A 1 102 ? 15.590 -12.722 -16.403 1.00 95.81 102 TYR A N 1
ATOM 813 C CA . TYR A 1 102 ? 16.950 -12.547 -15.896 1.00 95.81 102 TYR A CA 1
ATOM 814 C C . TYR A 1 102 ? 17.408 -13.780 -15.099 1.00 95.81 102 TYR A C 1
ATOM 816 O O . TYR A 1 102 ? 16.882 -14.079 -14.026 1.00 95.81 102 TYR A O 1
ATOM 824 N N . HIS A 1 103 ? 18.450 -14.451 -15.599 1.00 94.69 103 HIS A N 1
ATOM 825 C CA . HIS A 1 103 ? 19.061 -15.643 -14.987 1.00 94.69 103 HIS A CA 1
ATOM 826 C C . HIS A 1 103 ? 20.509 -15.412 -14.518 1.00 94.69 103 HIS A C 1
ATOM 828 O O . HIS A 1 103 ? 21.256 -16.361 -14.295 1.00 94.69 103 HIS A O 1
ATOM 834 N N . GLY A 1 104 ? 20.932 -14.149 -14.408 1.00 95.88 104 GLY A N 1
ATOM 835 C CA . GLY A 1 104 ? 22.278 -13.803 -13.953 1.00 95.88 104 GLY A CA 1
ATOM 836 C C . GLY A 1 104 ? 22.473 -13.975 -12.438 1.00 95.88 104 GLY A C 1
ATOM 837 O O . GLY A 1 104 ? 21.516 -14.232 -11.705 1.00 95.88 104 GLY A O 1
ATOM 838 N N . PRO A 1 105 ? 23.707 -13.775 -11.940 1.00 97.00 105 PRO A N 1
ATOM 839 C CA . PRO A 1 105 ? 24.067 -14.045 -10.544 1.00 97.00 105 PRO A CA 1
ATOM 840 C C . PRO A 1 105 ? 23.354 -13.142 -9.524 1.00 97.00 105 PRO A C 1
ATOM 842 O O . PRO A 1 105 ? 23.284 -13.489 -8.351 1.00 97.00 105 PRO A O 1
ATOM 845 N N . TYR A 1 106 ? 22.797 -12.003 -9.948 1.00 97.06 106 TYR A N 1
ATOM 846 C CA . TYR A 1 106 ? 22.142 -11.029 -9.063 1.00 97.06 106 TYR A CA 1
ATOM 847 C C . TYR A 1 106 ? 20.610 -11.128 -9.071 1.00 97.06 106 TYR A C 1
ATOM 849 O O . TYR A 1 106 ? 19.927 -10.128 -8.846 1.00 97.06 106 TYR A O 1
ATOM 857 N N . ARG A 1 107 ? 20.046 -12.307 -9.376 1.00 95.50 107 ARG A N 1
ATOM 858 C CA . ARG A 1 107 ? 18.606 -12.450 -9.655 1.00 95.50 107 ARG A CA 1
ATOM 859 C C . ARG A 1 107 ? 17.727 -11.932 -8.525 1.00 95.50 107 ARG A C 1
ATOM 861 O O . ARG A 1 107 ? 16.764 -11.228 -8.801 1.00 95.50 107 ARG A O 1
ATOM 868 N N . GLU A 1 108 ? 18.064 -12.234 -7.277 1.00 96.19 108 GLU A N 1
ATOM 869 C CA . GLU A 1 108 ? 17.281 -11.789 -6.119 1.00 96.19 108 GLU A CA 1
ATOM 870 C C . GLU A 1 108 ? 17.212 -10.261 -6.018 1.00 96.19 108 GLU A C 1
ATOM 872 O O . GLU A 1 108 ? 16.128 -9.697 -5.874 1.00 96.19 108 GLU A O 1
ATOM 877 N N . ALA A 1 109 ? 18.353 -9.581 -6.172 1.00 97.75 109 ALA A N 1
ATOM 878 C CA . ALA A 1 109 ? 18.414 -8.123 -6.159 1.00 97.75 109 ALA A CA 1
ATOM 879 C C . ALA A 1 109 ? 17.628 -7.518 -7.333 1.00 97.75 109 ALA A C 1
ATOM 881 O O . ALA A 1 109 ? 16.849 -6.589 -7.136 1.00 97.75 109 ALA A O 1
ATOM 882 N N . VAL A 1 110 ? 17.772 -8.088 -8.535 1.00 96.94 110 VAL A N 1
ATOM 883 C CA . VAL A 1 110 ? 17.035 -7.653 -9.731 1.00 96.94 110 VAL A CA 1
ATOM 884 C C . VAL A 1 110 ? 15.529 -7.809 -9.527 1.00 96.94 110 VAL A C 1
ATOM 886 O O . VAL A 1 110 ? 14.790 -6.852 -9.730 1.00 96.94 110 VAL A O 1
ATOM 889 N N . VAL A 1 111 ? 15.066 -8.972 -9.067 1.00 96.81 111 VAL A N 1
ATOM 890 C CA . VAL A 1 111 ? 13.647 -9.227 -8.777 1.00 96.81 111 VAL A CA 1
ATOM 891 C C . VAL A 1 111 ? 13.116 -8.244 -7.739 1.00 96.81 111 VAL A C 1
ATOM 893 O O . VAL A 1 111 ? 12.059 -7.652 -7.948 1.00 96.81 111 VAL A O 1
ATOM 896 N N . ARG A 1 112 ? 13.857 -8.002 -6.653 1.00 97.56 112 ARG A N 1
ATOM 897 C CA . ARG A 1 112 ? 13.459 -7.030 -5.629 1.00 97.56 112 ARG A CA 1
ATOM 898 C C . ARG A 1 112 ? 13.304 -5.625 -6.209 1.00 97.56 112 ARG A C 1
ATOM 900 O O . ARG A 1 112 ? 12.301 -4.975 -5.926 1.00 97.56 112 ARG A O 1
ATOM 907 N N . SER A 1 113 ? 14.249 -5.177 -7.036 1.00 97.12 113 SER A N 1
ATOM 908 C CA . SER A 1 113 ? 14.166 -3.883 -7.720 1.00 97.12 113 SER A CA 1
ATOM 909 C C . SER A 1 113 ? 12.986 -3.815 -8.688 1.00 97.12 113 SER A C 1
ATOM 911 O O . SER A 1 113 ? 12.285 -2.810 -8.717 1.00 97.12 113 SER A O 1
ATOM 913 N N . LEU A 1 114 ? 12.725 -4.880 -9.447 1.00 96.19 114 LEU A N 1
ATOM 914 C CA . LEU A 1 114 ? 11.603 -4.943 -10.384 1.00 96.19 114 LEU A CA 1
ATOM 915 C C . LEU A 1 114 ? 10.251 -4.875 -9.665 1.00 96.19 114 LEU A C 1
ATOM 917 O O . LEU A 1 114 ? 9.387 -4.122 -10.104 1.00 96.19 114 LEU A O 1
ATOM 921 N N . ILE A 1 115 ? 10.091 -5.573 -8.534 1.00 96.88 115 ILE A N 1
ATOM 922 C CA . ILE A 1 115 ? 8.900 -5.459 -7.673 1.00 96.88 115 ILE A CA 1
ATOM 923 C C . ILE A 1 115 ? 8.696 -4.003 -7.247 1.00 96.88 115 ILE A C 1
ATOM 925 O O . ILE A 1 115 ? 7.591 -3.474 -7.360 1.00 9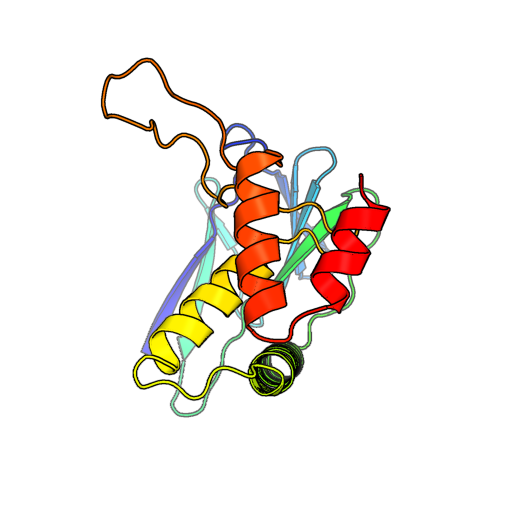6.88 115 ILE A O 1
ATOM 929 N N . THR A 1 116 ? 9.762 -3.331 -6.796 1.00 96.56 116 THR A N 1
ATOM 930 C CA . THR A 1 116 ? 9.695 -1.912 -6.430 1.00 96.56 116 THR A CA 1
ATOM 931 C C . THR A 1 116 ? 9.244 -1.059 -7.611 1.00 96.56 116 THR A C 1
ATOM 933 O O . THR A 1 116 ? 8.290 -0.307 -7.463 1.00 96.56 116 THR A O 1
ATOM 936 N N . LEU A 1 117 ? 9.864 -1.205 -8.784 1.00 95.38 117 LEU A N 1
ATOM 937 C CA . LEU A 1 117 ? 9.504 -0.451 -9.988 1.00 95.38 117 LEU A CA 1
ATOM 938 C C . LEU A 1 117 ? 8.051 -0.691 -10.425 1.00 95.38 117 LEU A C 1
ATOM 940 O O . LEU A 1 117 ? 7.337 0.256 -10.754 1.00 95.38 117 LEU A O 1
ATOM 944 N N . LYS A 1 118 ? 7.582 -1.941 -10.373 1.00 95.06 118 LYS A N 1
ATOM 945 C CA . LYS A 1 118 ? 6.188 -2.295 -10.652 1.00 95.06 118 LYS A CA 1
ATOM 946 C C . LYS A 1 118 ? 5.230 -1.621 -9.673 1.00 95.06 118 LYS A C 1
ATOM 948 O O . LYS A 1 118 ? 4.213 -1.085 -10.103 1.00 95.06 118 LYS A O 1
ATOM 953 N N . ALA A 1 119 ? 5.572 -1.580 -8.385 1.00 95.56 119 ALA A N 1
ATOM 954 C CA . ALA A 1 119 ? 4.766 -0.926 -7.354 1.00 95.56 119 ALA A CA 1
ATOM 955 C C . ALA A 1 119 ? 4.682 0.609 -7.506 1.00 95.56 119 ALA A C 1
ATOM 957 O O . ALA A 1 119 ? 3.792 1.224 -6.926 1.00 95.56 119 ALA A O 1
ATOM 958 N N . LEU A 1 120 ? 5.560 1.234 -8.303 1.00 95.50 120 LEU A N 1
ATOM 959 C CA . LEU A 1 120 ? 5.473 2.661 -8.658 1.00 95.50 120 LEU A CA 1
ATOM 960 C C . LEU A 1 120 ? 4.508 2.944 -9.816 1.00 95.50 120 LEU A C 1
ATOM 962 O O . LEU A 1 120 ? 4.301 4.103 -10.175 1.00 95.50 120 LEU A O 1
ATOM 966 N N . THR A 1 121 ? 3.930 1.905 -10.418 1.00 92.56 121 THR A N 1
ATOM 967 C CA . THR A 1 121 ? 2.985 2.048 -11.526 1.00 92.56 121 THR A CA 1
ATOM 968 C C . THR A 1 121 ? 1.567 2.206 -10.986 1.00 92.56 121 THR A C 1
ATOM 970 O O . THR A 1 121 ? 1.037 1.316 -10.321 1.00 92.56 121 THR A O 1
ATOM 973 N N . TYR A 1 122 ? 0.919 3.322 -11.312 1.00 91.50 122 TYR A N 1
ATOM 974 C CA . TYR A 1 122 ? -0.498 3.531 -11.053 1.00 91.50 122 TYR A CA 1
ATOM 975 C C . TYR A 1 122 ? -1.319 2.618 -11.963 1.00 91.50 122 TYR A C 1
ATOM 977 O O . TYR A 1 122 ? -1.528 2.919 -13.136 1.00 91.50 122 TYR A O 1
ATOM 985 N N . ALA A 1 123 ? -1.766 1.486 -11.419 1.00 88.31 123 ALA A N 1
ATOM 986 C CA . ALA A 1 123 ? -2.408 0.416 -12.181 1.00 88.31 123 ALA A CA 1
ATOM 987 C C . ALA A 1 123 ? -3.564 0.862 -13.106 1.00 88.31 123 ALA A C 1
ATOM 989 O O . ALA A 1 123 ? -3.626 0.336 -14.214 1.00 88.31 123 ALA A O 1
ATOM 990 N N . PRO A 1 124 ? -4.440 1.823 -12.733 1.00 88.31 124 PRO A N 1
ATOM 991 C CA . PRO A 1 124 ? -5.555 2.227 -13.593 1.00 88.31 124 PRO A CA 1
ATOM 992 C C . PRO A 1 124 ? -5.156 2.877 -14.918 1.00 88.31 124 PRO A C 1
ATOM 994 O O . PRO A 1 124 ? -5.932 2.807 -15.865 1.00 88.31 124 PRO A O 1
ATOM 997 N N . THR A 1 125 ? -3.990 3.526 -14.993 1.00 86.56 125 THR A N 1
ATOM 998 C CA . THR A 1 125 ? -3.557 4.189 -16.233 1.00 86.56 125 THR A CA 1
ATOM 999 C C . THR A 1 125 ? -2.215 3.698 -16.751 1.00 86.56 125 THR A C 1
ATOM 1001 O O . THR A 1 125 ? -2.004 3.710 -17.949 1.00 86.56 125 THR A O 1
ATOM 1004 N N . GLY A 1 126 ? -1.301 3.250 -15.891 1.00 88.56 126 GLY A N 1
ATOM 1005 C CA . GLY A 1 126 ? 0.081 2.939 -16.264 1.00 88.56 126 GLY A CA 1
ATOM 1006 C C . GLY A 1 126 ? 1.063 4.092 -16.032 1.00 88.56 126 GLY A C 1
ATOM 1007 O O . GLY A 1 126 ? 2.242 3.956 -16.350 1.00 88.56 126 GLY A O 1
ATOM 1008 N N . GLY A 1 127 ? 0.616 5.214 -15.452 1.00 92.06 127 GLY A N 1
ATOM 1009 C CA . GLY A 1 127 ? 1.507 6.298 -15.034 1.00 92.06 127 GLY A CA 1
ATOM 1010 C C . GLY A 1 127 ? 2.498 5.814 -13.971 1.00 92.06 127 GLY A C 1
ATOM 1011 O O . GLY A 1 127 ? 2.105 5.169 -13.004 1.00 92.06 127 GLY A O 1
ATOM 1012 N N . ILE A 1 128 ? 3.786 6.110 -14.143 1.00 94.19 128 ILE A N 1
ATOM 1013 C CA . ILE A 1 128 ? 4.855 5.649 -13.242 1.00 94.19 128 ILE A CA 1
ATOM 1014 C C . ILE A 1 128 ? 5.339 6.841 -12.425 1.00 94.19 128 ILE A C 1
ATOM 1016 O O . ILE A 1 128 ? 5.771 7.837 -13.005 1.00 94.19 128 ILE A O 1
ATOM 1020 N N . VAL A 1 129 ? 5.250 6.779 -11.098 1.00 94.50 129 VAL A N 1
ATOM 1021 C CA . VAL A 1 129 ? 5.780 7.844 -10.230 1.00 94.50 129 VAL A CA 1
ATOM 1022 C C . VAL A 1 129 ? 7.290 7.691 -10.063 1.00 94.50 129 VAL A C 1
ATOM 1024 O O . VAL A 1 129 ? 7.805 6.576 -10.100 1.00 94.50 129 VAL A O 1
ATOM 1027 N N . ALA A 1 130 ? 8.014 8.791 -9.856 1.00 92.00 130 ALA A N 1
ATOM 1028 C CA . ALA A 1 130 ? 9.459 8.720 -9.634 1.00 92.00 130 ALA A CA 1
ATOM 1029 C C . ALA A 1 130 ? 9.804 8.022 -8.301 1.00 92.00 130 ALA A C 1
ATOM 1031 O O . ALA A 1 130 ? 10.723 7.207 -8.245 1.00 92.00 130 ALA A O 1
ATOM 1032 N N . ALA A 1 131 ? 9.052 8.303 -7.231 1.00 91.00 131 ALA A N 1
ATOM 1033 C CA . ALA A 1 131 ? 9.119 7.595 -5.953 1.00 91.00 131 ALA A CA 1
ATOM 1034 C C . ALA A 1 131 ? 7.836 7.811 -5.120 1.00 91.00 131 ALA A C 1
ATOM 1036 O O . ALA A 1 131 ? 7.168 8.837 -5.263 1.00 91.00 131 ALA A O 1
ATOM 1037 N N . PRO A 1 132 ? 7.494 6.912 -4.177 1.00 89.81 132 PRO A N 1
ATOM 1038 C CA . PRO A 1 132 ? 6.325 7.050 -3.316 1.00 89.81 132 PRO A CA 1
ATOM 1039 C C . PRO A 1 132 ? 6.659 7.890 -2.069 1.00 89.81 132 PRO A C 1
ATOM 1041 O O . PRO A 1 132 ? 6.208 7.599 -0.963 1.0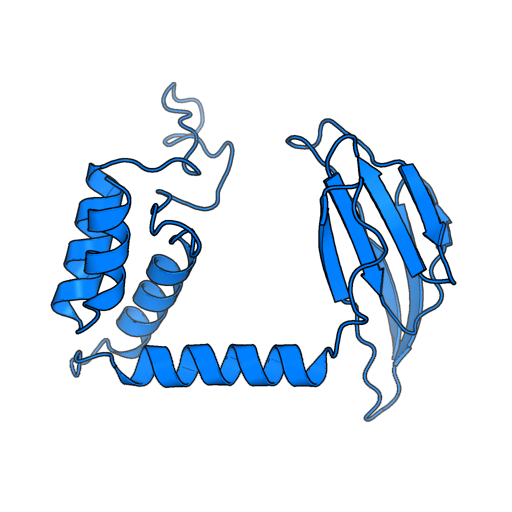0 89.81 132 PRO A O 1
ATOM 1044 N N . THR A 1 133 ? 7.494 8.920 -2.225 1.00 84.94 133 THR A N 1
ATOM 1045 C CA . THR A 1 133 ? 7.975 9.779 -1.140 1.00 84.94 133 THR A CA 1
ATOM 1046 C C . THR A 1 133 ? 7.545 11.218 -1.387 1.00 84.94 133 THR A C 1
ATOM 1048 O O . THR A 1 133 ? 7.669 11.754 -2.485 1.00 84.94 133 THR A O 1
ATOM 1051 N N . THR A 1 134 ? 7.020 11.858 -0.344 1.00 73.81 134 THR A N 1
ATOM 1052 C CA . THR A 1 134 ? 6.787 13.305 -0.327 1.00 73.81 134 THR A CA 1
ATOM 1053 C C . THR A 1 134 ? 7.910 13.966 0.461 1.00 73.81 134 THR A C 1
ATOM 1055 O O . THR A 1 134 ? 8.357 13.428 1.473 1.00 73.81 134 THR A O 1
ATOM 1058 N N . SER A 1 135 ? 8.327 15.156 0.032 1.00 62.25 135 SER A N 1
ATOM 1059 C CA . SER A 1 135 ? 9.106 16.084 0.864 1.00 62.25 135 SER A CA 1
ATOM 1060 C C . SER A 1 135 ? 10.529 15.648 1.251 1.00 62.25 135 SER A C 1
ATOM 1062 O O . SER A 1 135 ? 11.083 16.202 2.200 1.00 62.25 135 SER A O 1
ATOM 1064 N N . LEU A 1 136 ? 11.143 14.698 0.538 1.00 65.81 136 LEU A N 1
ATOM 1065 C CA . LEU A 1 136 ? 12.581 14.441 0.666 1.00 65.81 136 LEU A CA 1
ATOM 1066 C C . LEU A 1 136 ? 13.331 15.372 -0.293 1.00 65.81 136 LEU A C 1
ATOM 1068 O O . LEU A 1 136 ? 13.140 15.246 -1.504 1.00 65.81 136 LEU A O 1
ATOM 1072 N N . PRO A 1 137 ? 14.145 16.319 0.206 1.00 67.06 137 PRO A N 1
ATOM 1073 C CA . PRO A 1 137 ? 14.956 17.131 -0.680 1.00 67.06 137 PRO A CA 1
ATOM 1074 C C . PRO A 1 137 ? 16.043 16.253 -1.310 1.00 67.06 137 PRO A C 1
ATOM 1076 O O . PRO A 1 137 ? 16.559 15.339 -0.667 1.00 67.06 137 PRO A O 1
ATOM 1079 N N . GLU A 1 138 ? 16.408 16.551 -2.556 1.00 71.38 138 GLU A N 1
ATOM 1080 C CA . GLU A 1 138 ? 17.527 15.889 -3.245 1.00 71.38 138 GLU A CA 1
ATOM 1081 C C . GLU A 1 138 ? 18.833 16.046 -2.445 1.00 71.38 138 GLU A C 1
ATOM 1083 O O . GLU A 1 138 ? 19.670 15.148 -2.412 1.00 71.38 138 GLU A O 1
ATOM 1088 N N . GLU A 1 139 ? 18.960 17.174 -1.741 1.00 77.25 139 GLU A N 1
ATOM 1089 C CA . GLU A 1 139 ? 20.062 17.510 -0.849 1.00 77.25 139 GLU A CA 1
ATOM 1090 C C . GLU A 1 139 ? 19.526 18.238 0.394 1.00 77.25 139 GLU A C 1
ATOM 1092 O O . GLU A 1 139 ? 18.725 19.170 0.282 1.00 77.25 139 GLU A O 1
ATOM 1097 N N . ILE A 1 140 ? 19.968 17.844 1.593 1.00 79.38 140 ILE A N 1
ATOM 1098 C CA . ILE A 1 140 ? 19.552 18.487 2.849 1.00 79.38 140 ILE A CA 1
ATOM 1099 C C . ILE A 1 140 ? 19.954 19.970 2.824 1.00 79.38 140 ILE A C 1
ATOM 1101 O O . ILE A 1 140 ? 21.133 20.297 2.764 1.00 79.38 140 ILE A O 1
ATOM 1105 N N . GLY A 1 141 ? 18.967 20.870 2.900 1.00 80.69 141 GLY A N 1
ATOM 1106 C CA . GLY A 1 141 ? 19.183 22.323 2.840 1.00 80.69 141 GLY A CA 1
ATOM 1107 C C . GLY A 1 141 ? 19.310 22.897 1.422 1.00 80.69 141 GLY A C 1
ATOM 1108 O O . GLY A 1 141 ? 19.433 24.112 1.272 1.00 80.69 141 GLY A O 1
ATOM 1109 N N . GLY A 1 142 ? 19.247 22.054 0.389 1.00 79.25 142 GLY A N 1
ATOM 1110 C CA . GLY A 1 142 ? 19.247 22.473 -1.009 1.00 79.25 142 GLY A CA 1
ATOM 1111 C C . GLY A 1 142 ? 17.886 22.986 -1.494 1.00 79.25 142 GLY A C 1
ATOM 1112 O O . GLY A 1 142 ? 16.852 22.823 -0.848 1.00 79.25 142 GLY A O 1
ATOM 1113 N N . VAL A 1 143 ? 17.879 23.585 -2.689 1.00 80.50 143 VAL A N 1
ATOM 1114 C CA . VAL A 1 143 ? 16.670 24.156 -3.326 1.00 80.50 143 VAL A CA 1
ATOM 1115 C C . VAL A 1 143 ? 15.876 23.148 -4.166 1.00 80.50 143 VAL A C 1
ATOM 1117 O O . VAL A 1 143 ? 14.813 23.475 -4.683 1.00 80.50 143 VAL A O 1
ATOM 1120 N N . ARG A 1 144 ? 16.393 21.927 -4.342 1.00 76.31 144 ARG A N 1
ATOM 1121 C CA . ARG A 1 144 ? 15.767 20.872 -5.152 1.00 76.31 144 ARG A CA 1
ATOM 1122 C C . ARG A 1 144 ? 14.871 19.998 -4.276 1.00 76.31 144 ARG A C 1
ATOM 1124 O O . ARG A 1 144 ? 15.268 18.934 -3.811 1.00 76.31 144 ARG A O 1
ATOM 1131 N N . ASN A 1 145 ? 13.659 20.479 -4.032 1.00 75.31 145 ASN A N 1
ATOM 1132 C CA . ASN A 1 145 ? 12.649 19.855 -3.172 1.00 75.31 145 ASN A CA 1
ATOM 1133 C C . ASN A 1 145 ? 11.428 19.363 -3.970 1.00 75.31 145 ASN A C 1
ATOM 1135 O O . ASN A 1 145 ? 10.283 19.556 -3.560 1.00 75.31 145 ASN A O 1
ATOM 1139 N N . TRP A 1 146 ? 11.680 18.753 -5.130 1.00 79.19 146 TRP A N 1
ATOM 1140 C CA . TRP A 1 146 ? 10.632 18.233 -6.003 1.00 79.19 146 TRP A CA 1
ATOM 1141 C C . TRP A 1 146 ? 9.801 17.152 -5.314 1.00 79.19 146 TRP A C 1
ATOM 1143 O O . TRP A 1 146 ? 10.281 16.406 -4.463 1.00 79.19 146 TRP A O 1
ATOM 1153 N N . ASP A 1 147 ? 8.543 17.049 -5.719 1.00 85.00 147 ASP A N 1
ATOM 1154 C CA . ASP A 1 147 ? 7.656 15.989 -5.265 1.00 85.00 147 ASP A CA 1
ATOM 1155 C C . ASP A 1 147 ? 7.781 14.789 -6.208 1.00 85.00 147 ASP A C 1
ATOM 1157 O O . ASP A 1 147 ? 7.483 14.878 -7.402 1.00 85.00 147 ASP A O 1
ATOM 1161 N N . TYR A 1 148 ? 8.262 13.667 -5.680 1.00 88.56 148 TYR A N 1
ATOM 1162 C CA . TYR A 1 148 ? 8.596 12.490 -6.482 1.00 88.56 148 TYR A CA 1
ATOM 1163 C C . TYR A 1 148 ? 7.377 11.619 -6.800 1.00 88.56 148 TYR A C 1
ATOM 1165 O O . TYR A 1 148 ? 7.474 10.675 -7.582 1.00 88.56 148 TYR A O 1
ATOM 1173 N N . ARG A 1 149 ? 6.203 11.960 -6.262 1.00 90.81 149 ARG A N 1
ATOM 1174 C CA . ARG A 1 149 ? 4.962 11.205 -6.491 1.00 90.81 149 ARG A CA 1
ATOM 1175 C C . ARG A 1 149 ? 4.311 11.515 -7.839 1.00 90.81 149 ARG A C 1
ATOM 1177 O O . ARG A 1 149 ? 3.231 11.008 -8.121 1.00 90.81 149 ARG A O 1
ATOM 1184 N N . TYR A 1 150 ? 4.945 12.344 -8.666 1.00 89.44 150 TYR A N 1
ATOM 1185 C CA . TYR A 1 150 ? 4.502 12.654 -10.023 1.00 89.44 150 TYR A CA 1
ATOM 1186 C C . TYR A 1 150 ? 5.267 11.838 -11.066 1.00 89.44 150 TYR A C 1
ATOM 1188 O O . TYR A 1 150 ? 6.385 11.374 -10.832 1.00 89.44 150 TYR A O 1
ATOM 1196 N N . THR A 1 151 ? 4.672 11.701 -12.251 1.00 91.31 151 THR A N 1
ATOM 1197 C CA . THR A 1 151 ? 5.304 11.022 -13.383 1.00 91.31 151 THR A CA 1
ATOM 1198 C C . THR A 1 151 ? 6.243 11.954 -14.129 1.00 91.31 151 THR A C 1
ATOM 1200 O O . THR A 1 151 ? 5.823 12.932 -14.742 1.00 91.31 151 THR A O 1
ATOM 1203 N N . TRP A 1 152 ? 7.530 11.623 -14.093 1.00 90.81 152 TRP A N 1
ATOM 1204 C CA . TRP A 1 152 ? 8.570 12.297 -14.860 1.00 90.81 152 TRP A CA 1
ATOM 1205 C C . TRP A 1 152 ? 8.973 11.405 -16.032 1.00 90.81 152 TRP A C 1
ATOM 1207 O O . TRP A 1 152 ? 9.294 10.234 -15.841 1.00 90.81 152 TRP A O 1
ATOM 1217 N N . LEU A 1 153 ? 8.986 11.954 -17.251 1.00 91.19 153 LEU A N 1
ATOM 1218 C CA . LEU A 1 153 ? 9.254 11.178 -18.473 1.00 91.19 153 LEU A CA 1
ATOM 1219 C C . LEU A 1 153 ? 10.588 10.424 -18.424 1.00 91.19 153 LEU A C 1
ATOM 1221 O O . LEU A 1 153 ? 10.674 9.288 -18.881 1.00 91.19 153 LEU A O 1
ATOM 1225 N N . ARG A 1 154 ? 11.622 11.041 -17.844 1.00 93.06 154 ARG A N 1
ATOM 1226 C CA . ARG A 1 154 ? 12.946 10.426 -17.687 1.00 93.06 154 ARG A CA 1
ATOM 1227 C C . ARG A 1 154 ? 12.883 9.184 -16.796 1.00 93.06 154 ARG A C 1
ATOM 1229 O O . ARG A 1 154 ? 13.363 8.125 -17.185 1.00 93.06 154 ARG A O 1
ATOM 1236 N N . ASP A 1 155 ? 12.292 9.322 -15.618 1.00 92.94 155 ASP A N 1
ATOM 1237 C CA . ASP A 1 155 ? 12.193 8.281 -14.598 1.00 92.94 155 ASP A CA 1
ATOM 1238 C C . ASP A 1 155 ? 11.303 7.119 -15.079 1.00 92.94 155 ASP A C 1
ATOM 1240 O O . ASP A 1 155 ? 11.668 5.946 -14.948 1.00 92.94 155 ASP A O 1
ATOM 1244 N N . ALA A 1 156 ? 10.197 7.439 -15.757 1.00 92.06 156 ALA A N 1
ATOM 1245 C CA . ALA A 1 156 ? 9.348 6.450 -16.414 1.00 92.06 156 ALA A CA 1
ATOM 1246 C C . ALA A 1 156 ? 10.100 5.698 -17.529 1.00 92.06 156 ALA A C 1
ATOM 1248 O O . ALA A 1 156 ? 10.045 4.471 -17.584 1.00 92.06 156 ALA A O 1
ATOM 1249 N N . ALA A 1 157 ? 10.872 6.395 -18.372 1.00 91.81 157 ALA A N 1
ATOM 1250 C CA . ALA A 1 157 ? 11.653 5.764 -19.438 1.00 91.81 157 ALA A CA 1
ATOM 1251 C C . ALA A 1 157 ? 12.730 4.804 -18.898 1.00 91.81 157 ALA A C 1
ATOM 1253 O O . ALA A 1 157 ? 12.920 3.715 -19.444 1.00 91.81 157 ALA A O 1
ATOM 1254 N N . ILE A 1 158 ? 13.418 5.170 -17.810 1.00 93.62 158 ILE A N 1
ATOM 1255 C CA . ILE A 1 158 ? 14.408 4.301 -17.148 1.00 93.62 158 ILE A CA 1
ATOM 1256 C C . ILE A 1 158 ? 13.725 3.062 -16.553 1.00 93.62 158 ILE A C 1
ATOM 1258 O O . ILE A 1 158 ? 14.214 1.938 -16.718 1.00 93.62 158 ILE A O 1
ATOM 1262 N N . THR A 1 159 ? 12.571 3.256 -15.911 1.00 94.56 159 THR A N 1
ATOM 1263 C CA . THR A 1 159 ? 11.763 2.171 -15.344 1.00 94.56 159 THR A CA 1
ATOM 1264 C C . THR A 1 159 ? 11.323 1.187 -16.426 1.00 94.56 159 THR A C 1
ATOM 1266 O O . THR A 1 159 ? 11.577 -0.013 -16.321 1.00 94.56 159 THR A O 1
ATOM 1269 N N . LEU A 1 160 ? 10.758 1.693 -17.523 1.00 92.62 160 LEU A N 1
ATOM 1270 C CA . LEU A 1 160 ? 10.323 0.878 -18.654 1.00 92.62 160 LEU A CA 1
ATOM 1271 C C . LEU A 1 160 ? 11.468 0.148 -19.344 1.00 92.62 160 LEU A C 1
ATOM 1273 O O . LEU A 1 160 ? 11.330 -1.025 -19.671 1.00 92.62 160 LEU A O 1
ATOM 1277 N N . SER A 1 161 ? 12.611 0.808 -19.540 1.00 93.31 161 SER A N 1
ATOM 1278 C CA . SER A 1 161 ? 13.809 0.162 -20.086 1.00 93.31 161 SER A CA 1
ATOM 1279 C C . SER A 1 161 ? 14.221 -1.046 -19.236 1.00 93.31 161 SER A C 1
ATOM 1281 O O . SER A 1 161 ? 14.558 -2.101 -19.775 1.00 93.31 161 SER A O 1
ATOM 1283 N N . SER A 1 162 ? 14.137 -0.920 -17.909 1.00 94.38 162 SER A N 1
ATOM 1284 C CA . SER A 1 162 ? 14.474 -1.995 -16.968 1.00 94.38 162 SER A CA 1
ATOM 1285 C C . SER A 1 162 ? 13.475 -3.157 -17.036 1.00 94.38 162 SER A C 1
ATOM 1287 O O . SER A 1 162 ? 13.884 -4.317 -17.122 1.00 94.38 162 SER A O 1
ATOM 1289 N N . LEU A 1 163 ? 12.175 -2.849 -17.071 1.00 93.75 163 LEU A N 1
ATOM 1290 C CA . LEU A 1 163 ? 11.092 -3.828 -17.215 1.00 93.75 163 LEU A CA 1
ATOM 1291 C C . LEU A 1 163 ? 11.190 -4.586 -18.552 1.00 93.75 163 LEU A C 1
ATOM 1293 O O . LEU A 1 163 ? 11.219 -5.816 -18.579 1.00 93.75 163 LEU A O 1
ATOM 1297 N N . LEU A 1 164 ? 11.372 -3.872 -19.664 1.00 93.50 164 LEU A N 1
ATOM 1298 C CA . LEU A 1 164 ? 11.487 -4.467 -20.999 1.00 93.50 164 LEU A CA 1
ATOM 1299 C C . LEU A 1 164 ? 12.703 -5.389 -21.137 1.00 93.50 164 LEU A C 1
ATOM 1301 O O . LEU A 1 164 ? 12.600 -6.461 -21.733 1.00 93.50 164 LEU A O 1
ATOM 1305 N N . ARG A 1 165 ? 13.851 -5.005 -20.563 1.00 93.56 165 ARG A N 1
ATOM 1306 C CA . ARG A 1 165 ? 15.076 -5.828 -20.557 1.00 93.56 165 ARG A CA 1
ATOM 1307 C C . ARG A 1 165 ? 14.933 -7.125 -19.760 1.00 93.56 165 ARG A C 1
ATOM 1309 O O . ARG A 1 165 ? 15.774 -8.008 -19.907 1.00 93.56 165 ARG A O 1
ATOM 1316 N N . THR A 1 166 ? 13.906 -7.229 -18.922 1.00 93.25 166 THR A N 1
ATOM 1317 C CA . THR A 1 166 ? 13.670 -8.370 -18.029 1.00 93.25 166 THR A CA 1
ATOM 1318 C C . THR A 1 166 ? 12.383 -9.134 -18.349 1.00 93.25 166 THR A C 1
ATOM 1320 O O . THR A 1 166 ? 12.006 -10.016 -17.586 1.00 93.25 166 THR A O 1
ATOM 1323 N N . GLY A 1 167 ? 11.754 -8.855 -19.499 1.00 91.38 167 GLY A N 1
ATOM 1324 C CA . GLY A 1 167 ? 10.637 -9.640 -20.044 1.00 91.38 167 GLY A CA 1
ATOM 1325 C C . GLY A 1 167 ? 9.253 -9.002 -19.899 1.00 91.38 167 GLY A C 1
ATOM 1326 O O . GLY A 1 167 ? 8.305 -9.469 -20.526 1.00 91.38 167 GLY A O 1
ATOM 1327 N N . TYR A 1 168 ? 9.136 -7.898 -19.163 1.00 91.19 168 TYR A N 1
ATOM 1328 C CA . TYR A 1 168 ? 7.861 -7.267 -18.817 1.00 91.19 168 TYR A CA 1
ATOM 1329 C C . TYR A 1 168 ? 7.395 -6.291 -19.903 1.00 91.19 168 TYR A C 1
ATOM 1331 O O . TYR A 1 168 ? 7.895 -5.169 -20.021 1.00 91.19 168 TYR A O 1
ATOM 1339 N N . ARG A 1 169 ? 6.459 -6.742 -20.749 1.00 86.56 169 ARG A N 1
ATOM 1340 C CA . ARG A 1 169 ? 5.955 -5.979 -21.910 1.00 86.56 169 ARG A CA 1
ATOM 1341 C C . ARG A 1 169 ? 4.604 -5.307 -21.679 1.00 86.56 169 ARG A C 1
ATOM 1343 O O . ARG A 1 169 ? 4.327 -4.301 -22.330 1.00 86.56 169 ARG A O 1
ATOM 1350 N N . GLU A 1 170 ? 3.777 -5.835 -20.782 1.00 83.75 170 GLU A N 1
ATOM 1351 C CA . GLU A 1 170 ? 2.437 -5.289 -20.528 1.00 83.75 170 GLU A CA 1
ATOM 1352 C C . GLU A 1 170 ? 2.510 -3.919 -19.838 1.00 83.75 170 GLU A C 1
ATOM 1354 O O . GLU A 1 170 ? 1.778 -3.001 -20.196 1.00 83.75 170 GLU A O 1
ATOM 1359 N N . GLU A 1 171 ? 3.484 -3.712 -18.952 1.00 79.12 171 GLU A N 1
ATOM 1360 C CA . GLU A 1 171 ? 3.766 -2.425 -18.310 1.00 79.12 171 GLU A CA 1
ATOM 1361 C C . GLU A 1 171 ? 4.137 -1.344 -19.333 1.00 79.12 171 GLU A C 1
ATOM 1363 O O . GLU A 1 171 ? 3.700 -0.199 -19.225 1.00 79.12 171 GLU A O 1
ATOM 1368 N N . ALA A 1 172 ? 4.904 -1.712 -20.364 1.00 75.38 172 ALA A N 1
ATOM 1369 C CA . ALA A 1 172 ? 5.257 -0.798 -21.445 1.00 75.38 172 ALA A CA 1
ATOM 1370 C C . ALA A 1 172 ? 4.057 -0.448 -22.333 1.00 75.38 172 ALA A C 1
ATOM 1372 O O . ALA A 1 172 ? 3.965 0.683 -22.814 1.00 75.38 172 ALA A O 1
ATOM 1373 N N . ARG A 1 173 ? 3.126 -1.391 -22.538 1.00 81.38 173 ARG A N 1
ATOM 1374 C CA . ARG A 1 173 ? 1.874 -1.123 -23.257 1.00 81.38 173 ARG A CA 1
ATOM 1375 C C . ARG A 1 173 ? 0.999 -0.146 -22.474 1.00 81.38 173 ARG A C 1
ATOM 1377 O O . ARG A 1 173 ? 0.602 0.862 -23.051 1.00 81.38 173 ARG A O 1
ATOM 1384 N N . ALA A 1 174 ? 0.772 -0.412 -21.188 1.00 79.12 174 ALA A N 1
ATOM 1385 C CA . ALA A 1 174 ? -0.044 0.439 -20.324 1.00 79.12 174 ALA A CA 1
ATOM 1386 C C . ALA A 1 174 ? 0.502 1.874 -20.263 1.00 79.12 174 ALA A C 1
ATOM 1388 O O . ALA A 1 174 ? -0.237 2.830 -20.470 1.00 79.12 174 ALA A O 1
ATOM 1389 N N . TRP A 1 175 ? 1.817 2.044 -20.085 1.00 79.62 175 TRP A N 1
ATOM 1390 C CA . TRP A 1 175 ? 2.415 3.381 -20.081 1.00 79.62 175 TRP A CA 1
ATOM 1391 C C . TRP A 1 175 ? 2.252 4.124 -21.416 1.00 79.62 175 TRP A C 1
ATOM 1393 O O . TRP A 1 175 ? 1.993 5.324 -21.421 1.00 79.62 175 TRP A O 1
ATOM 1403 N N . ARG A 1 176 ? 2.382 3.428 -22.555 1.00 77.44 176 ARG A N 1
ATOM 1404 C CA . ARG A 1 176 ? 2.166 4.036 -23.878 1.00 77.44 176 ARG A CA 1
ATOM 1405 C C . ARG A 1 176 ? 0.718 4.494 -24.069 1.00 77.44 176 ARG A C 1
ATOM 1407 O O . ARG A 1 176 ? 0.504 5.478 -24.755 1.00 77.44 176 ARG A O 1
ATOM 1414 N N . GLU A 1 177 ? -0.254 3.763 -23.530 1.00 82.81 177 GLU A N 1
ATOM 1415 C CA . GLU A 1 177 ? -1.677 4.133 -23.602 1.00 82.81 177 GLU A CA 1
ATOM 1416 C C . GLU A 1 177 ? -2.027 5.316 -22.692 1.00 82.81 177 GLU A C 1
ATOM 1418 O O . GLU A 1 177 ? -2.995 6.024 -22.955 1.00 82.81 177 GLU A O 1
ATOM 1423 N N . TRP A 1 178 ? -1.237 5.543 -21.643 1.00 82.69 178 TRP A N 1
ATOM 1424 C CA . TRP A 1 178 ? -1.377 6.698 -20.761 1.00 82.69 178 TRP A CA 1
ATOM 1425 C C . TRP A 1 178 ? -0.846 8.015 -21.342 1.00 82.69 178 TRP A C 1
ATOM 1427 O O . TRP A 1 178 ? -1.409 9.062 -21.022 1.00 82.69 178 TRP A O 1
ATOM 1437 N N . LEU A 1 179 ? 0.246 7.970 -22.117 1.00 76.69 179 LEU A N 1
ATOM 1438 C CA . LEU A 1 179 ? 0.903 9.149 -22.705 1.00 76.69 179 LEU A CA 1
ATOM 1439 C C . LEU A 1 179 ? 0.058 9.794 -23.815 1.00 76.69 179 LEU A C 1
ATOM 1441 O O . LEU A 1 179 ? -0.024 11.043 -23.811 1.00 76.69 179 LEU A O 1
#

Sequence (179 aa):
VPMRSELRMRFSYGRVTPWVHKVDNRTVAVAGPDSVWLDTEAETYGKNLTTYSDFTVGPGERVAFTISWQPSHHGPPALPEPEGSLEATELFWREWVDQCTYHGPYREAVVRSLITLKALTYAPTGGIVAAPTTSLPEEIGGVRNWDYRYTWLRDAAITLSSLLRTGYREEARAWREWL